Protein AF-A0A521WL89-F1 (afdb_monomer)

Foldseek 3Di:
DPPQLVVLVVVLLPDPPSCPDPVSVVSLVVSLVCCVPPDPDDDALVNQLVVLCVSVCVVPNPDPVSVVSSVVSSVVSRVVVVVVVDDPDDCVVVVPQLVVQLVVQQPDADPVRHRPDDPVRSQVVSCVSPNPCSVVVVDD

pLDDT: mean 85.8, std 10.04, range [43.72, 95.5]

Radius of gyration: 22.57 Å; Cα contacts (8 Å, |Δi|>4): 112; chains: 1; bounding box: 52×33×54 Å

Solvent-accessible surface area (backbone atoms only — not comparable to full-atom values): 8195 Å² total; per-residue (Å²): 129,55,75,66,40,52,53,32,44,54,62,19,71,74,36,96,57,46,66,80,37,76,68,22,41,51,32,43,51,51,25,52,51,37,46,72,74,65,55,92,63,95,80,52,37,68,63,50,40,61,50,42,57,58,56,45,33,73,72,73,37,91,45,72,67,49,53,50,52,46,50,53,53,25,50,54,50,35,52,52,53,49,55,72,70,48,84,78,76,56,48,82,76,65,68,79,49,61,66,58,33,50,54,51,51,68,63,38,56,46,100,84,69,45,67,71,47,54,72,67,56,51,49,51,55,40,31,74,75,56,36,91,62,43,71,70,78,68,81,124

Structure (mmCIF, N/CA/C/O backbone):
data_AF-A0A521WL89-F1
#
_entry.id   AF-A0A521WL89-F1
#
loop_
_atom_site.group_PDB
_atom_site.id
_atom_site.type_symbol
_atom_site.la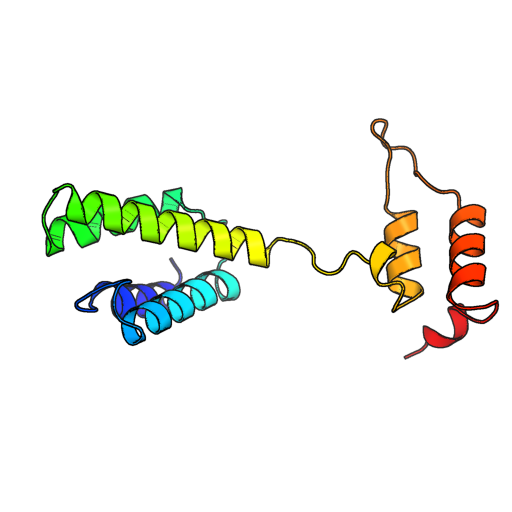bel_atom_id
_atom_site.label_alt_id
_atom_site.label_comp_id
_atom_site.label_asym_id
_atom_site.label_entity_id
_atom_site.label_seq_id
_atom_site.pdbx_PDB_ins_code
_atom_site.Cartn_x
_atom_site.Cartn_y
_atom_site.Cartn_z
_atom_site.occupancy
_atom_site.B_iso_or_equiv
_atom_site.auth_seq_id
_atom_site.auth_comp_id
_atom_site.auth_asym_id
_atom_site.auth_atom_id
_atom_site.pdbx_PDB_model_num
ATOM 1 N N . MET A 1 1 ? 10.404 -14.446 1.079 1.00 63.94 1 MET A N 1
ATOM 2 C CA . MET A 1 1 ? 9.180 -13.755 0.606 1.00 63.94 1 MET A CA 1
ATOM 3 C C . MET A 1 1 ? 8.088 -14.812 0.445 1.00 63.94 1 MET A C 1
ATOM 5 O O . MET A 1 1 ? 8.446 -15.947 0.159 1.00 63.94 1 MET A O 1
ATOM 9 N N . SER A 1 2 ? 6.804 -14.506 0.676 1.00 77.88 2 SER A N 1
ATOM 10 C CA . SER A 1 2 ? 5.724 -15.471 0.382 1.00 77.88 2 SER A CA 1
ATOM 11 C C . SER A 1 2 ? 5.719 -15.802 -1.116 1.00 77.88 2 SER A C 1
ATOM 13 O O . SER A 1 2 ? 5.896 -14.893 -1.929 1.00 77.88 2 SER A O 1
ATOM 15 N N . SER A 1 3 ? 5.491 -17.069 -1.482 1.00 84.88 3 SER A N 1
ATOM 16 C CA . SER A 1 3 ? 5.438 -17.517 -2.886 1.00 84.88 3 SER A CA 1
ATOM 17 C C . SER A 1 3 ? 4.384 -16.762 -3.704 1.00 84.88 3 SER A C 1
ATOM 19 O O . SER A 1 3 ? 4.536 -16.589 -4.909 1.00 84.88 3 SER A O 1
ATOM 21 N N . ILE A 1 4 ? 3.334 -16.260 -3.048 1.00 90.44 4 ILE A N 1
ATOM 22 C CA . ILE A 1 4 ? 2.283 -15.457 -3.679 1.00 90.44 4 ILE A CA 1
ATOM 23 C C . ILE A 1 4 ? 2.787 -14.047 -4.007 1.00 90.44 4 ILE A C 1
ATOM 25 O O . ILE A 1 4 ? 2.564 -13.573 -5.117 1.00 90.44 4 ILE A O 1
ATOM 29 N N . ILE A 1 5 ? 3.486 -13.387 -3.076 1.00 90.88 5 ILE A N 1
ATOM 30 C CA . ILE A 1 5 ? 4.022 -12.031 -3.294 1.00 90.88 5 ILE A CA 1
ATOM 31 C C . ILE A 1 5 ? 5.026 -12.051 -4.450 1.00 90.88 5 ILE A C 1
ATOM 33 O O . ILE A 1 5 ? 4.968 -11.187 -5.319 1.00 90.88 5 ILE A O 1
ATOM 37 N N . GLU A 1 6 ? 5.881 -13.075 -4.504 1.00 91.75 6 GLU A N 1
ATOM 38 C CA . GLU A 1 6 ? 6.848 -13.243 -5.593 1.00 91.75 6 GLU A CA 1
ATOM 39 C C . GLU A 1 6 ? 6.144 -13.394 -6.952 1.00 91.75 6 GLU A C 1
ATOM 41 O O . GLU A 1 6 ? 6.529 -12.740 -7.913 1.00 91.75 6 GLU A O 1
ATOM 46 N N . LYS A 1 7 ? 5.045 -14.160 -7.039 1.00 92.94 7 LYS A N 1
ATOM 47 C CA . LYS A 1 7 ? 4.265 -14.286 -8.287 1.00 92.94 7 LYS A CA 1
ATOM 48 C C . LYS A 1 7 ? 3.716 -12.947 -8.782 1.00 92.94 7 LYS A C 1
ATOM 50 O O . LYS A 1 7 ? 3.745 -12.690 -9.982 1.00 92.94 7 LYS A O 1
ATOM 55 N N . TYR A 1 8 ? 3.190 -12.110 -7.887 1.00 93.94 8 TYR A N 1
ATOM 56 C CA . TYR A 1 8 ? 2.687 -10.788 -8.274 1.00 93.94 8 TYR A CA 1
ATOM 57 C C . TYR A 1 8 ? 3.818 -9.827 -8.641 1.00 93.94 8 TYR A C 1
ATOM 59 O O . TYR A 1 8 ? 3.680 -9.082 -9.605 1.00 93.94 8 TYR A O 1
ATOM 67 N N . TYR A 1 9 ? 4.937 -9.890 -7.919 1.00 94.12 9 TYR A N 1
ATOM 68 C CA . TYR A 1 9 ? 6.134 -9.118 -8.230 1.00 94.12 9 TYR A CA 1
ATOM 69 C C . TYR A 1 9 ? 6.656 -9.438 -9.637 1.00 94.12 9 TYR A C 1
ATOM 71 O O . TYR A 1 9 ? 6.764 -8.538 -10.462 1.00 94.12 9 TYR A O 1
ATOM 79 N N . GLN A 1 10 ? 6.858 -10.721 -9.954 1.00 92.69 10 GLN A N 1
ATOM 80 C CA . GLN A 1 10 ? 7.319 -11.168 -11.273 1.00 92.69 10 GLN A CA 1
ATOM 81 C C . GLN A 1 10 ? 6.365 -10.756 -12.400 1.00 92.69 10 GLN A C 1
ATOM 83 O O . GLN A 1 10 ? 6.803 -10.341 -13.468 1.00 92.69 10 GLN A O 1
ATOM 88 N N . LYS A 1 11 ? 5.048 -10.823 -12.176 1.00 91.50 11 LYS A N 1
ATOM 89 C CA . LYS A 1 11 ? 4.068 -10.349 -13.166 1.00 91.50 11 LYS A CA 1
ATOM 90 C C . LYS A 1 11 ? 4.171 -8.853 -13.436 1.00 91.50 11 LYS A C 1
ATOM 92 O O . LYS A 1 11 ? 3.900 -8.441 -14.555 1.00 91.50 11 LYS A O 1
ATOM 97 N N . TRP A 1 12 ? 4.514 -8.061 -12.427 1.00 93.38 12 TRP A N 1
ATOM 98 C CA . TRP A 1 12 ? 4.671 -6.622 -12.573 1.00 93.38 12 TRP A CA 1
ATOM 99 C C . TRP A 1 12 ? 6.002 -6.254 -13.242 1.00 93.38 12 TRP A C 1
ATOM 101 O O . TRP A 1 12 ? 5.987 -5.509 -14.216 1.00 93.38 12 TRP A O 1
ATOM 111 N N . ILE A 1 13 ? 7.138 -6.803 -12.801 1.00 90.88 13 ILE A N 1
ATOM 112 C CA . ILE A 1 13 ? 8.450 -6.413 -13.353 1.00 90.88 13 ILE A CA 1
ATOM 113 C C . ILE A 1 13 ? 8.683 -6.877 -14.796 1.00 90.88 13 ILE A C 1
ATOM 115 O O . ILE A 1 13 ? 9.480 -6.277 -15.503 1.00 90.88 13 ILE A O 1
ATOM 119 N N . ASN A 1 14 ? 7.967 -7.910 -15.248 1.00 86.06 14 ASN A N 1
ATOM 120 C CA . ASN A 1 14 ? 8.022 -8.381 -16.635 1.00 86.06 14 ASN A CA 1
ATOM 121 C C . ASN A 1 14 ? 7.111 -7.570 -17.578 1.00 86.06 14 ASN A C 1
ATOM 123 O O . ASN A 1 14 ? 6.876 -7.984 -18.712 1.00 86.06 14 ASN A O 1
ATOM 127 N N . THR A 1 15 ? 6.555 -6.444 -17.118 1.00 79.75 15 THR A N 1
ATOM 128 C CA . THR A 1 15 ? 5.781 -5.541 -17.976 1.00 79.75 15 THR A CA 1
ATOM 129 C C . THR A 1 15 ? 6.687 -4.565 -18.730 1.00 79.75 15 THR A C 1
ATOM 131 O O . THR A 1 15 ? 7.726 -4.159 -18.210 1.00 79.75 15 THR A O 1
ATOM 134 N N . PRO A 1 16 ? 6.312 -4.158 -19.956 1.00 64.12 16 PRO A N 1
ATOM 135 C CA . PRO A 1 16 ? 7.191 -3.375 -20.819 1.00 64.12 16 PRO A CA 1
ATOM 136 C C . PRO A 1 16 ? 7.440 -1.940 -20.336 1.00 64.12 16 PRO A C 1
ATOM 138 O O . PRO A 1 16 ? 8.458 -1.367 -20.716 1.00 64.12 16 PRO A O 1
ATOM 141 N N . LYS A 1 17 ? 6.546 -1.331 -19.538 1.00 74.38 17 LYS A N 1
ATOM 142 C CA . LYS A 1 17 ? 6.705 0.065 -19.089 1.00 74.38 17 LYS A CA 1
ATOM 143 C C . LYS A 1 17 ? 6.632 0.271 -17.575 1.00 74.38 17 LYS A C 1
ATOM 145 O O . LYS A 1 17 ? 6.807 1.410 -17.149 1.00 74.38 17 LYS A O 1
ATOM 150 N N . ILE A 1 18 ? 6.425 -0.790 -16.784 1.00 75.12 18 ILE A N 1
ATOM 151 C CA . ILE A 1 18 ? 6.454 -0.891 -15.306 1.00 75.12 18 ILE A CA 1
ATOM 152 C C . ILE A 1 18 ? 5.488 0.046 -14.554 1.00 75.12 18 ILE A C 1
ATOM 154 O O . ILE A 1 18 ? 4.734 -0.426 -13.702 1.00 75.12 18 ILE A O 1
ATOM 158 N N . LEU A 1 19 ? 5.482 1.348 -14.841 1.00 78.75 19 LEU A N 1
ATOM 159 C CA . LEU A 1 19 ? 4.600 2.361 -14.253 1.00 78.75 19 LEU A CA 1
ATOM 160 C C . LEU A 1 19 ? 3.991 3.340 -15.268 1.00 78.75 19 LEU A C 1
ATOM 162 O O . LEU A 1 19 ? 3.081 4.076 -14.903 1.00 78.75 19 LEU A O 1
ATOM 166 N N . TYR A 1 20 ? 4.432 3.361 -16.529 1.00 78.31 20 TYR A N 1
ATOM 167 C CA . TYR A 1 20 ? 3.946 4.358 -17.500 1.00 78.31 20 TYR A CA 1
ATOM 168 C C . TYR A 1 20 ? 2.741 3.904 -18.331 1.00 78.31 20 TYR A C 1
ATOM 170 O O . TYR A 1 20 ? 2.192 4.687 -19.104 1.00 78.31 20 TYR A O 1
ATOM 178 N N . HIS A 1 21 ? 2.325 2.642 -18.205 1.00 82.25 21 HIS A N 1
ATOM 179 C CA . HIS A 1 21 ? 1.131 2.127 -18.868 1.00 82.25 21 HIS A CA 1
ATOM 180 C C . HIS A 1 21 ? 0.053 1.768 -17.835 1.00 82.25 21 HIS A C 1
ATOM 182 O O . HIS A 1 21 ? 0.379 1.152 -16.817 1.00 82.25 21 HIS A O 1
ATOM 188 N N . PRO A 1 22 ? -1.240 2.063 -18.085 1.00 83.44 22 PRO A N 1
ATOM 189 C CA . PRO A 1 22 ? -2.317 1.757 -17.139 1.00 83.44 22 PRO A CA 1
ATOM 190 C C . PRO A 1 22 ? -2.371 0.287 -16.698 1.00 83.44 22 PRO A C 1
ATOM 192 O O . PRO A 1 22 ? -2.681 -0.014 -15.545 1.00 83.44 22 PRO A O 1
ATOM 195 N N . GLN A 1 23 ? -2.039 -0.644 -17.600 1.00 82.94 23 GLN A N 1
ATOM 196 C CA . GLN A 1 23 ? -1.993 -2.071 -17.265 1.00 82.94 23 GLN A CA 1
ATOM 197 C C . GLN A 1 23 ? -0.860 -2.397 -16.285 1.00 82.94 23 GLN A C 1
ATOM 199 O O . GLN A 1 23 ? -1.048 -3.225 -15.394 1.00 82.94 23 GLN A O 1
ATOM 204 N N . ASP A 1 24 ? 0.278 -1.718 -16.402 1.00 85.56 24 ASP A N 1
ATOM 205 C CA . ASP A 1 24 ? 1.453 -1.953 -15.563 1.00 85.56 24 ASP A CA 1
ATOM 206 C C . ASP A 1 24 ? 1.201 -1.414 -14.152 1.00 85.56 24 ASP A C 1
ATOM 208 O O . ASP A 1 24 ? 1.422 -2.123 -13.168 1.00 85.56 24 ASP A O 1
ATOM 212 N N . ILE A 1 25 ? 0.583 -0.229 -14.058 1.00 87.44 25 ILE A N 1
ATOM 213 C CA . ILE A 1 25 ? 0.087 0.349 -12.800 1.00 87.44 25 ILE A CA 1
ATOM 214 C C . ILE A 1 25 ? -0.887 -0.618 -12.112 1.00 87.44 25 ILE A C 1
ATOM 216 O O . ILE A 1 25 ? -0.814 -0.843 -10.901 1.00 87.44 25 ILE A O 1
ATOM 220 N N . GLN A 1 26 ? -1.782 -1.257 -12.872 1.00 90.44 26 GLN A N 1
ATOM 221 C CA . GLN A 1 26 ? -2.702 -2.240 -12.304 1.00 90.44 26 GLN A CA 1
ATOM 222 C C . GLN A 1 26 ? -1.960 -3.459 -11.727 1.00 90.44 26 GLN A C 1
ATOM 224 O O . GLN A 1 26 ? -2.349 -3.969 -10.671 1.00 90.44 26 GLN A O 1
ATOM 229 N N . GLN A 1 27 ? -0.906 -3.946 -12.392 1.00 92.00 27 GLN A N 1
ATOM 230 C CA . GLN A 1 27 ? -0.087 -5.045 -11.866 1.00 92.00 27 GLN A CA 1
ATOM 231 C C . GLN A 1 27 ? 0.707 -4.619 -10.630 1.00 92.00 27 GLN A C 1
ATOM 233 O O . GLN A 1 27 ? 0.746 -5.371 -9.654 1.00 92.00 27 GLN A O 1
ATOM 238 N N . PHE A 1 28 ? 1.243 -3.398 -10.622 1.00 94.25 28 PHE A N 1
ATOM 239 C CA . PHE A 1 28 ? 1.889 -2.811 -9.455 1.00 94.25 28 PHE A CA 1
ATOM 240 C C . PHE A 1 28 ? 0.944 -2.775 -8.246 1.00 94.25 28 PHE A C 1
ATOM 242 O O . PHE A 1 28 ? 1.282 -3.281 -7.177 1.00 94.25 28 PHE A O 1
ATOM 249 N N . TYR A 1 29 ? -0.290 -2.291 -8.408 1.00 93.88 29 TYR A N 1
ATOM 250 C CA . TYR A 1 29 ? -1.265 -2.283 -7.314 1.00 93.88 29 TYR A CA 1
ATOM 251 C C . TYR A 1 29 ? -1.668 -3.686 -6.853 1.00 93.88 29 TYR A C 1
ATOM 253 O O . TYR A 1 29 ? -1.874 -3.902 -5.657 1.00 93.88 29 TYR A O 1
ATOM 261 N N . LYS A 1 30 ? -1.756 -4.669 -7.759 1.00 93.62 30 LYS A N 1
ATOM 262 C CA . LYS A 1 30 ? -1.970 -6.076 -7.372 1.00 93.62 30 LYS A CA 1
ATOM 263 C C . LYS A 1 30 ? -0.804 -6.598 -6.527 1.00 93.62 30 LYS A C 1
ATOM 265 O O . LYS A 1 30 ? -1.045 -7.267 -5.522 1.00 93.62 30 LYS A O 1
ATOM 270 N N . PHE A 1 31 ? 0.431 -6.250 -6.885 1.00 94.75 31 PHE A N 1
ATOM 271 C CA . PHE A 1 31 ? 1.620 -6.541 -6.087 1.00 94.75 31 PHE A CA 1
ATOM 272 C C . PHE A 1 31 ? 1.568 -5.873 -4.705 1.00 94.75 31 PHE A C 1
ATOM 274 O O . PHE A 1 31 ? 1.712 -6.569 -3.699 1.00 94.75 31 PHE A O 1
ATOM 281 N N . VAL A 1 32 ? 1.261 -4.576 -4.624 1.00 93.56 32 VAL A N 1
ATOM 282 C CA . VAL A 1 32 ? 1.118 -3.848 -3.349 1.00 93.56 32 VAL A CA 1
ATOM 283 C C . VAL A 1 32 ? 0.039 -4.488 -2.468 1.00 93.56 32 VAL A C 1
ATOM 285 O O . VAL A 1 32 ? 0.280 -4.767 -1.293 1.00 93.56 32 VAL A O 1
ATOM 288 N N . LYS A 1 33 ? -1.132 -4.819 -3.030 1.00 93.12 33 LYS A N 1
ATOM 289 C CA . LYS A 1 33 ? -2.202 -5.524 -2.302 1.00 93.12 33 LYS A CA 1
ATOM 290 C C . LYS A 1 33 ? -1.754 -6.893 -1.798 1.00 93.12 33 LYS A C 1
ATOM 292 O O . LYS A 1 33 ? -2.097 -7.271 -0.678 1.00 93.12 33 LYS A O 1
ATOM 297 N N . ALA A 1 34 ? -0.983 -7.640 -2.588 1.00 92.38 34 ALA A N 1
ATOM 298 C CA . ALA A 1 34 ? -0.426 -8.915 -2.150 1.00 92.38 34 ALA A CA 1
ATOM 299 C C . ALA A 1 34 ? 0.570 -8.731 -0.993 1.00 92.38 34 ALA A C 1
ATOM 301 O O . ALA A 1 34 ? 0.527 -9.499 -0.031 1.00 92.38 34 ALA A O 1
ATOM 302 N N . CYS A 1 35 ? 1.415 -7.698 -1.044 1.00 92.12 35 CYS A N 1
ATOM 303 C CA . CYS A 1 35 ? 2.295 -7.318 0.060 1.00 92.12 35 CYS A CA 1
ATOM 304 C C . CYS A 1 35 ? 1.494 -7.014 1.329 1.00 92.12 35 CYS A C 1
ATOM 306 O O . CYS A 1 35 ? 1.771 -7.594 2.372 1.00 92.12 35 CYS A O 1
ATOM 308 N N . LEU A 1 36 ? 0.462 -6.175 1.246 1.00 89.19 36 LEU A N 1
ATOM 309 C CA . LEU A 1 36 ? -0.371 -5.815 2.396 1.00 89.19 36 LEU A CA 1
ATOM 310 C C . LEU A 1 36 ? -1.116 -7.017 2.993 1.00 89.19 36 LEU A C 1
ATOM 312 O O . LEU A 1 36 ? -1.145 -7.173 4.210 1.00 89.19 36 LEU A O 1
ATOM 316 N N . LYS A 1 37 ? -1.671 -7.890 2.145 1.00 89.69 37 LYS A N 1
ATOM 317 C CA . LYS A 1 37 ? -2.500 -9.028 2.569 1.00 89.69 37 LYS A CA 1
ATOM 318 C C . LYS A 1 37 ? -1.700 -10.210 3.117 1.00 89.69 37 LYS A C 1
ATOM 320 O O . LYS A 1 37 ? -2.161 -10.888 4.027 1.00 89.69 37 LYS A O 1
ATOM 325 N N . TYR A 1 38 ? -0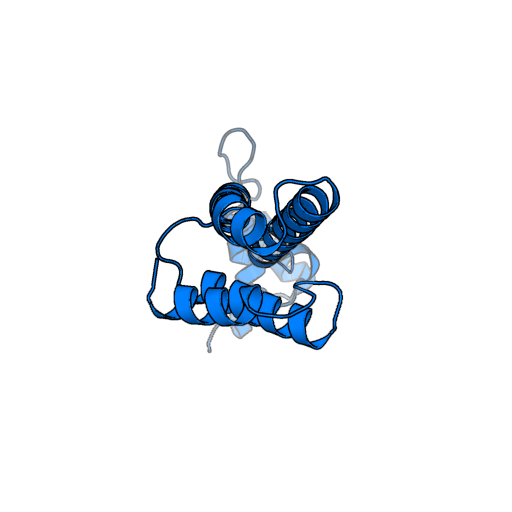.540 -10.505 2.530 1.00 87.56 38 TYR A N 1
ATOM 326 C CA . TYR A 1 38 ? 0.212 -11.735 2.812 1.00 87.56 38 TYR A CA 1
ATOM 327 C C . TYR A 1 38 ? 1.536 -11.495 3.549 1.00 87.56 38 TYR A C 1
ATOM 329 O O . TYR A 1 38 ? 2.305 -12.447 3.738 1.00 87.56 38 TYR A O 1
ATOM 337 N N . LYS A 1 39 ? 1.851 -10.256 3.954 1.00 77.56 39 LYS A N 1
ATOM 338 C CA . LYS A 1 39 ? 3.077 -9.993 4.718 1.00 77.56 39 LYS A CA 1
ATOM 339 C C . LYS A 1 39 ? 3.013 -10.624 6.108 1.00 77.56 39 LYS A C 1
ATOM 341 O O . LYS A 1 39 ? 2.026 -10.513 6.821 1.00 77.56 39 LYS A O 1
ATOM 346 N N . ARG A 1 40 ? 4.129 -11.244 6.501 1.00 62.00 40 ARG A N 1
ATOM 347 C CA . ARG A 1 40 ? 4.426 -11.650 7.889 1.00 62.00 40 ARG A CA 1
ATOM 348 C C . ARG A 1 40 ? 5.493 -10.765 8.552 1.00 62.00 40 ARG A C 1
ATOM 350 O O . ARG A 1 40 ? 5.778 -10.942 9.726 1.00 62.00 40 ARG A O 1
ATOM 357 N N . LYS A 1 41 ? 6.129 -9.864 7.792 1.00 70.50 41 LYS A N 1
ATOM 358 C CA . LYS A 1 41 ? 7.211 -8.961 8.227 1.00 70.50 41 LYS A CA 1
ATOM 359 C C . LYS A 1 41 ? 6.971 -7.561 7.656 1.00 70.50 41 LYS A C 1
ATOM 361 O O . LYS A 1 41 ? 6.268 -7.442 6.651 1.00 70.50 41 LYS A O 1
ATOM 366 N N . HIS A 1 42 ? 7.556 -6.531 8.268 1.00 73.00 42 HIS A N 1
ATOM 367 C CA . HIS A 1 42 ? 7.511 -5.170 7.731 1.00 73.00 42 HIS A CA 1
ATOM 368 C C . HIS A 1 42 ? 8.183 -5.125 6.351 1.00 73.00 42 HIS A C 1
ATOM 370 O O . HIS A 1 42 ? 9.310 -5.587 6.185 1.00 73.00 42 HIS A O 1
ATOM 376 N N . LEU A 1 43 ? 7.434 -4.636 5.363 1.00 85.12 43 LEU A N 1
ATOM 377 C CA . LEU A 1 43 ? 7.904 -4.335 4.015 1.00 85.12 43 LEU A CA 1
ATOM 378 C C . LEU A 1 43 ? 7.863 -2.817 3.882 1.00 85.12 43 LEU A C 1
ATOM 380 O O . LEU A 1 43 ? 6.822 -2.222 4.163 1.00 85.12 43 LEU A O 1
ATOM 384 N N . ASP A 1 44 ? 8.977 -2.226 3.479 1.00 89.25 44 ASP A N 1
ATOM 385 C CA . ASP A 1 44 ? 9.166 -0.788 3.325 1.00 89.25 44 ASP A CA 1
ATOM 386 C C . ASP A 1 44 ? 9.760 -0.469 1.943 1.00 89.25 44 ASP A C 1
ATOM 388 O O . ASP A 1 44 ? 10.073 -1.363 1.144 1.00 89.25 44 ASP A O 1
ATOM 392 N N . GLY A 1 45 ? 9.898 0.821 1.643 1.00 90.81 45 GLY A N 1
ATOM 393 C CA . GLY A 1 45 ? 10.505 1.283 0.399 1.00 90.81 45 GLY A CA 1
ATOM 394 C C . GLY A 1 45 ? 11.945 0.793 0.204 1.00 90.81 45 GLY A C 1
ATOM 395 O O . GLY A 1 45 ? 12.335 0.484 -0.921 1.00 90.81 45 GLY A O 1
ATOM 396 N N . HIS A 1 46 ? 12.727 0.645 1.281 1.00 93.25 46 HIS A N 1
ATOM 397 C CA . HIS A 1 46 ? 14.111 0.153 1.211 1.00 93.25 46 HIS A CA 1
ATOM 398 C C . HIS A 1 46 ? 14.186 -1.297 0.739 1.00 93.25 46 HIS A C 1
ATOM 400 O O . HIS A 1 46 ? 14.999 -1.660 -0.114 1.00 93.25 46 HIS A O 1
ATOM 406 N N . TRP A 1 47 ? 13.302 -2.140 1.264 1.00 93.19 47 TRP A N 1
ATOM 407 C CA . TRP A 1 47 ? 13.173 -3.521 0.832 1.00 93.19 47 TRP A CA 1
ATOM 408 C C . TRP A 1 47 ? 12.823 -3.625 -0.656 1.00 93.19 47 TRP A C 1
ATOM 410 O O . TRP A 1 47 ? 13.420 -4.442 -1.364 1.00 93.19 47 TRP A O 1
ATOM 420 N N . LEU A 1 48 ? 11.886 -2.801 -1.139 1.00 94.38 48 LEU A N 1
ATOM 421 C CA . LEU A 1 48 ? 11.507 -2.805 -2.551 1.00 94.38 48 LEU A CA 1
ATOM 422 C C . LEU A 1 48 ? 12.654 -2.299 -3.432 1.00 94.38 48 LEU A C 1
ATOM 424 O O . LEU A 1 48 ? 12.954 -2.925 -4.449 1.00 94.38 48 LEU A O 1
ATOM 428 N N . ARG A 1 49 ? 13.332 -1.224 -3.013 1.00 95.50 49 ARG A N 1
ATOM 429 C CA . ARG A 1 49 ? 14.479 -0.644 -3.720 1.00 95.50 49 ARG A CA 1
ATOM 430 C C . ARG A 1 49 ? 15.536 -1.697 -4.031 1.00 95.50 49 ARG A C 1
ATOM 432 O O . ARG A 1 49 ? 15.860 -1.885 -5.196 1.00 95.50 49 ARG A O 1
ATOM 439 N N . LYS A 1 50 ? 15.981 -2.460 -3.025 1.00 93.94 50 LYS A N 1
ATOM 440 C CA . LYS A 1 50 ? 16.996 -3.517 -3.208 1.00 93.94 50 LYS A CA 1
ATOM 441 C C . LYS A 1 50 ? 16.603 -4.555 -4.258 1.00 93.94 50 LYS A C 1
ATOM 443 O O . LYS A 1 50 ? 17.459 -5.093 -4.955 1.00 93.94 50 LYS A O 1
ATOM 448 N N . LYS A 1 51 ? 15.311 -4.883 -4.349 1.00 92.25 51 LYS A N 1
ATOM 449 C CA . LYS A 1 51 ? 14.815 -5.813 -5.367 1.00 92.25 51 LYS A CA 1
ATOM 450 C C . LYS A 1 51 ? 14.838 -5.190 -6.758 1.00 92.25 51 LYS A C 1
ATOM 452 O O . LYS A 1 51 ? 15.343 -5.811 -7.686 1.00 92.25 51 LYS A O 1
ATOM 457 N N . LEU A 1 52 ? 14.329 -3.968 -6.892 1.00 93.69 52 LEU A N 1
ATOM 458 C CA . LEU A 1 52 ? 14.288 -3.287 -8.182 1.00 93.69 52 LEU A CA 1
ATOM 459 C C . LEU A 1 52 ? 15.688 -2.946 -8.702 1.00 93.69 52 LEU A C 1
ATOM 461 O O . LEU A 1 52 ? 15.931 -3.115 -9.886 1.00 93.69 52 LEU A O 1
ATOM 465 N N . GLU A 1 53 ? 16.627 -2.555 -7.840 1.00 94.25 53 GLU A N 1
ATOM 466 C CA . GLU A 1 53 ? 18.029 -2.350 -8.226 1.00 94.25 53 GLU A CA 1
ATOM 467 C C . GLU A 1 53 ? 18.633 -3.621 -8.822 1.00 94.25 53 GLU A C 1
ATOM 469 O O . GLU A 1 53 ? 19.309 -3.561 -9.838 1.00 94.25 53 GLU A O 1
ATOM 474 N N . LYS A 1 54 ? 18.344 -4.795 -8.254 1.00 91.62 54 LYS A N 1
ATOM 475 C CA . LYS A 1 54 ? 18.829 -6.060 -8.811 1.00 91.62 54 LYS A CA 1
ATOM 476 C C . LYS A 1 54 ? 18.178 -6.390 -10.158 1.00 91.62 54 LYS A C 1
ATOM 478 O O . LYS A 1 54 ? 18.871 -6.763 -11.105 1.00 91.62 54 LYS A O 1
ATOM 483 N N . ASP A 1 55 ? 16.853 -6.308 -10.226 1.00 92.31 55 ASP A N 1
ATOM 484 C CA . ASP A 1 55 ? 16.101 -6.864 -11.351 1.00 92.31 55 ASP A CA 1
ATOM 485 C C . ASP A 1 55 ? 15.988 -5.874 -12.522 1.00 92.31 55 ASP A C 1
ATOM 487 O O . ASP A 1 55 ? 16.097 -6.280 -13.677 1.00 92.31 55 ASP A O 1
ATOM 491 N N . LEU A 1 56 ? 15.862 -4.570 -12.259 1.00 89.88 56 LEU A N 1
ATOM 492 C CA . LEU A 1 56 ? 15.739 -3.550 -13.305 1.00 89.88 56 LEU A CA 1
ATOM 493 C C . LEU A 1 56 ? 17.079 -3.126 -13.894 1.00 89.88 56 LEU A C 1
ATOM 495 O O . LEU A 1 56 ? 17.144 -2.910 -15.100 1.00 89.88 56 LEU A O 1
ATOM 499 N N . VAL A 1 57 ? 18.159 -3.086 -13.105 1.00 89.06 57 VAL A N 1
ATOM 500 C CA . VAL A 1 57 ? 19.509 -2.871 -13.662 1.00 89.06 57 VAL A CA 1
ATOM 501 C C . VAL A 1 57 ? 19.869 -4.000 -14.625 1.00 89.06 57 VAL A C 1
ATOM 503 O O . VAL A 1 57 ? 20.474 -3.756 -15.665 1.00 89.06 57 VAL A O 1
ATOM 506 N N . LYS A 1 58 ? 19.434 -5.233 -14.340 1.00 89.19 58 LYS A N 1
ATOM 507 C CA . LYS A 1 58 ? 19.619 -6.363 -15.254 1.00 89.19 58 LYS A CA 1
ATOM 508 C C . LYS A 1 58 ? 18.819 -6.218 -16.557 1.00 89.19 58 LYS A C 1
ATOM 510 O O . LYS A 1 58 ? 19.282 -6.689 -17.591 1.00 89.19 58 LYS A O 1
ATOM 515 N N . LEU A 1 59 ? 17.628 -5.617 -16.511 1.00 87.56 59 LEU A N 1
ATOM 516 C CA . LEU A 1 59 ? 16.730 -5.497 -17.668 1.00 87.56 59 LEU A CA 1
ATOM 517 C C . LEU A 1 59 ? 17.016 -4.265 -18.538 1.00 87.56 59 LEU A C 1
ATOM 519 O O . LEU A 1 59 ? 16.965 -4.363 -19.760 1.00 87.56 59 LEU A O 1
ATOM 523 N N . PHE A 1 60 ? 17.311 -3.122 -17.919 1.00 87.69 60 PHE A N 1
ATOM 524 C CA . PHE A 1 60 ? 17.414 -1.820 -18.591 1.00 87.69 60 PHE A CA 1
ATOM 525 C C . PHE A 1 60 ? 18.798 -1.167 -18.463 1.00 87.69 60 PHE A C 1
ATOM 527 O O . PHE A 1 60 ? 19.037 -0.127 -19.075 1.00 87.69 60 PHE A O 1
ATOM 534 N N . GLY A 1 61 ? 19.713 -1.763 -17.691 1.00 89.56 61 GLY A N 1
ATOM 535 C CA . GLY A 1 61 ? 21.019 -1.189 -17.364 1.00 89.56 61 GLY A CA 1
ATOM 536 C C . GLY A 1 61 ? 20.971 -0.195 -16.199 1.00 89.56 61 GLY A C 1
ATOM 537 O O . GLY A 1 61 ? 19.905 0.294 -15.816 1.00 89.56 61 GLY A O 1
ATOM 538 N N . ASP A 1 62 ? 22.140 0.106 -15.626 1.00 93.00 62 ASP A N 1
ATOM 539 C CA . ASP A 1 62 ? 22.290 1.160 -14.614 1.00 93.00 62 ASP A CA 1
ATOM 540 C C . ASP A 1 62 ? 22.450 2.517 -15.308 1.00 93.00 62 ASP A C 1
ATOM 542 O O . ASP A 1 62 ? 23.540 2.906 -15.724 1.00 93.00 62 ASP A O 1
ATOM 546 N N . ASN A 1 63 ? 21.330 3.209 -15.487 1.00 93.31 63 ASN A N 1
ATOM 547 C CA . ASN A 1 63 ? 21.261 4.538 -16.079 1.00 93.31 63 ASN A CA 1
ATOM 548 C C . ASN A 1 63 ? 20.235 5.399 -15.330 1.00 93.31 63 ASN A C 1
ATOM 550 O O . ASN A 1 63 ? 19.461 4.903 -14.504 1.00 93.31 63 ASN A O 1
ATOM 554 N N . ASP A 1 64 ? 20.218 6.697 -15.629 1.00 93.00 64 ASP A N 1
ATOM 555 C CA . ASP A 1 64 ? 19.354 7.658 -14.937 1.00 93.00 64 ASP A CA 1
ATOM 556 C C . ASP A 1 64 ? 17.864 7.342 -15.106 1.00 93.00 64 ASP A C 1
AT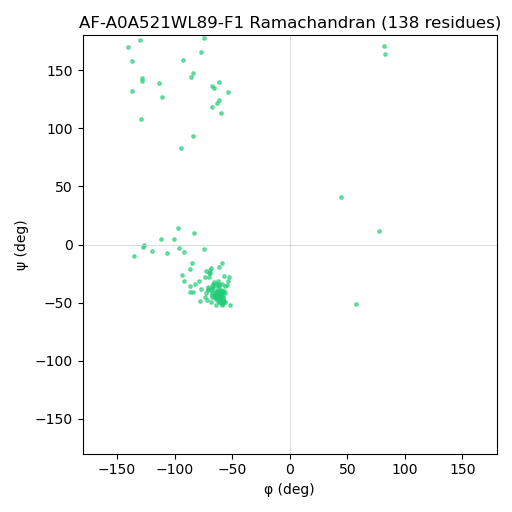OM 558 O O . ASP A 1 64 ? 17.091 7.502 -14.163 1.00 93.00 64 ASP A O 1
ATOM 562 N N . TYR A 1 65 ? 17.466 6.803 -16.263 1.00 89.94 65 TYR A N 1
ATOM 563 C CA . TYR A 1 65 ? 16.094 6.355 -16.493 1.00 89.94 65 TYR A CA 1
ATOM 564 C C . TYR A 1 65 ? 15.697 5.225 -15.530 1.00 89.94 65 TYR A C 1
ATOM 566 O O . TYR A 1 65 ? 14.664 5.313 -14.864 1.00 89.94 65 TYR A O 1
ATOM 574 N N . THR A 1 66 ? 16.531 4.189 -15.396 1.00 90.81 66 THR A N 1
ATOM 575 C CA . THR A 1 66 ? 16.301 3.080 -14.460 1.00 90.81 66 THR A CA 1
ATOM 576 C C . THR A 1 66 ? 16.256 3.576 -13.016 1.00 90.81 66 THR A C 1
ATOM 578 O O . THR A 1 66 ? 15.373 3.180 -12.256 1.00 90.81 66 THR A O 1
ATOM 581 N N . ARG A 1 67 ? 17.168 4.477 -12.629 1.00 92.50 67 ARG A N 1
ATOM 582 C CA . ARG A 1 67 ? 17.219 5.050 -11.273 1.00 92.50 67 ARG A CA 1
ATOM 583 C C . ARG A 1 67 ? 15.967 5.859 -10.945 1.00 92.50 67 ARG A C 1
ATOM 585 O O . ARG A 1 67 ? 15.407 5.681 -9.863 1.00 92.50 67 ARG A O 1
ATOM 592 N N . GLN A 1 68 ? 15.500 6.685 -11.882 1.00 92.38 68 GLN A N 1
ATOM 593 C CA . GLN A 1 68 ? 14.267 7.454 -11.726 1.00 92.38 68 GLN A CA 1
ATOM 594 C C . GLN A 1 68 ? 13.058 6.527 -11.577 1.00 92.3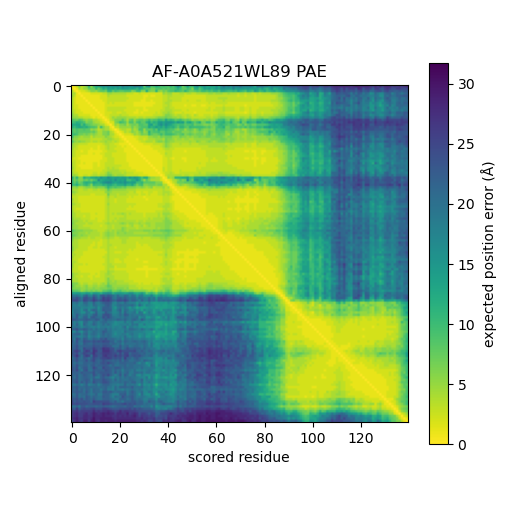8 68 GLN A C 1
ATOM 596 O O . GLN A 1 68 ? 12.269 6.675 -10.649 1.00 92.38 68 GLN A O 1
ATOM 601 N N . LEU A 1 69 ? 12.962 5.501 -12.422 1.00 91.31 69 LEU A N 1
ATOM 602 C CA . LEU A 1 69 ? 11.865 4.541 -12.361 1.00 91.31 69 LEU A CA 1
ATOM 603 C C . LEU A 1 69 ? 11.837 3.766 -11.030 1.00 91.31 69 LEU A C 1
ATOM 605 O O . LEU A 1 69 ? 10.767 3.555 -10.454 1.00 91.31 69 LEU A O 1
ATOM 609 N N . ILE A 1 70 ? 13.004 3.364 -10.512 1.00 93.44 70 ILE A N 1
ATOM 610 C CA . ILE A 1 70 ? 13.120 2.754 -9.179 1.00 93.44 70 ILE A CA 1
ATOM 611 C C . ILE A 1 70 ? 12.626 3.730 -8.110 1.00 93.44 70 ILE A C 1
ATOM 613 O O . ILE A 1 70 ? 11.846 3.336 -7.241 1.00 93.44 70 ILE A O 1
ATOM 617 N N . GLN A 1 71 ? 13.068 4.987 -8.166 1.00 94.56 71 GLN A N 1
ATOM 618 C CA . GLN A 1 71 ? 12.678 6.015 -7.207 1.00 94.56 71 GLN A CA 1
ATOM 619 C C . GLN A 1 71 ? 11.158 6.213 -7.184 1.00 94.56 71 GLN A C 1
ATOM 621 O O . GLN A 1 71 ? 10.562 6.191 -6.106 1.00 94.56 71 GLN A O 1
ATOM 626 N N . ASP A 1 72 ? 10.533 6.337 -8.352 1.00 92.81 72 ASP A N 1
ATOM 627 C CA . ASP A 1 72 ? 9.091 6.550 -8.484 1.00 92.81 72 ASP A CA 1
ATOM 628 C C . ASP A 1 72 ? 8.298 5.358 -7.936 1.00 92.81 72 ASP A C 1
ATOM 630 O O . ASP A 1 72 ? 7.363 5.529 -7.148 1.00 92.81 72 ASP A O 1
ATOM 634 N N . ALA A 1 73 ? 8.715 4.134 -8.276 1.00 93.38 73 ALA A N 1
ATOM 635 C CA .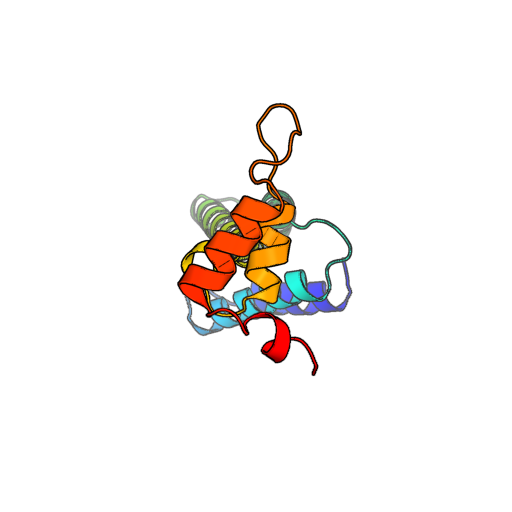 ALA A 1 73 ? 8.091 2.911 -7.779 1.00 93.38 73 ALA A CA 1
ATOM 636 C C . ALA A 1 73 ? 8.191 2.778 -6.257 1.00 93.38 73 ALA A C 1
ATOM 638 O O . ALA A 1 73 ? 7.224 2.390 -5.598 1.00 93.38 73 ALA A O 1
ATOM 639 N N . VAL A 1 74 ? 9.357 3.100 -5.695 1.00 94.94 74 VAL A N 1
ATOM 640 C CA . VAL A 1 74 ? 9.615 3.040 -4.254 1.00 94.94 74 VAL A CA 1
ATOM 641 C C . VAL A 1 74 ? 8.806 4.095 -3.510 1.00 94.94 74 VAL A C 1
ATOM 643 O O . VAL A 1 74 ? 8.172 3.762 -2.508 1.00 94.94 74 VAL A O 1
ATOM 646 N N . ASN A 1 75 ? 8.776 5.332 -4.011 1.00 94.12 75 ASN A N 1
ATOM 647 C CA . ASN A 1 75 ? 7.992 6.415 -3.423 1.00 94.12 75 ASN A CA 1
ATOM 648 C C . ASN A 1 75 ? 6.506 6.058 -3.412 1.00 94.12 75 ASN A C 1
ATOM 650 O O . ASN A 1 75 ? 5.863 6.104 -2.364 1.00 94.12 75 ASN A O 1
ATOM 654 N N . LEU A 1 76 ? 5.965 5.629 -4.555 1.00 94.06 76 LEU A N 1
ATOM 655 C CA . LEU A 1 76 ? 4.560 5.250 -4.654 1.00 94.06 76 LEU A CA 1
ATOM 656 C C . LEU A 1 76 ? 4.232 4.050 -3.756 1.00 94.06 76 LEU A C 1
ATOM 658 O O . LEU A 1 76 ? 3.191 4.036 -3.102 1.00 94.06 76 LEU A O 1
ATOM 662 N N . PHE A 1 77 ? 5.117 3.052 -3.690 1.00 94.62 77 PHE A N 1
ATOM 663 C CA . PHE A 1 77 ? 4.952 1.919 -2.783 1.00 94.62 77 PHE A CA 1
ATOM 664 C C . PHE A 1 77 ? 4.873 2.384 -1.329 1.00 94.62 77 PHE A C 1
ATOM 666 O O . PHE A 1 77 ? 3.929 2.015 -0.633 1.00 94.62 77 PHE A O 1
ATOM 673 N N . GLN A 1 78 ? 5.822 3.214 -0.888 1.00 93.44 78 GLN A N 1
ATOM 674 C CA . GLN A 1 78 ? 5.857 3.729 0.477 1.00 93.44 78 GLN A CA 1
ATOM 675 C C . GLN A 1 78 ? 4.590 4.527 0.797 1.00 93.44 78 GLN A C 1
ATOM 677 O O . GLN A 1 78 ? 3.925 4.220 1.781 1.00 93.44 78 GLN A O 1
ATOM 682 N N . HIS A 1 79 ? 4.176 5.436 -0.090 1.00 91.75 79 HIS A N 1
ATOM 683 C CA . HIS A 1 79 ? 2.938 6.198 0.076 1.00 91.75 79 HIS A CA 1
ATOM 684 C C . HIS A 1 79 ? 1.700 5.311 0.226 1.00 91.75 79 HIS A C 1
ATOM 686 O O . HIS A 1 79 ? 0.838 5.604 1.047 1.00 91.75 79 HIS A O 1
ATOM 692 N N . LEU A 1 80 ? 1.593 4.217 -0.532 1.00 91.94 80 LEU A N 1
ATOM 693 C CA . LEU A 1 80 ? 0.458 3.296 -0.416 1.00 91.94 80 LEU A CA 1
ATOM 694 C C . LEU A 1 80 ? 0.483 2.494 0.886 1.00 91.94 80 LEU A C 1
ATOM 696 O O . LEU A 1 80 ? -0.573 2.218 1.456 1.00 91.94 80 LEU A O 1
ATOM 700 N N . ILE A 1 81 ? 1.672 2.104 1.351 1.00 89.62 81 ILE A N 1
ATOM 701 C CA . ILE A 1 81 ? 1.826 1.461 2.658 1.00 89.62 81 ILE A CA 1
ATOM 702 C C . ILE A 1 81 ? 1.429 2.441 3.765 1.00 89.62 81 ILE A C 1
ATOM 704 O O . ILE A 1 81 ? 0.650 2.068 4.641 1.00 89.62 81 ILE A O 1
ATOM 708 N N . ASP A 1 82 ? 1.910 3.680 3.703 1.00 86.88 82 ASP A N 1
ATOM 709 C CA . ASP A 1 82 ? 1.604 4.722 4.682 1.00 86.88 82 ASP A CA 1
ATOM 710 C C . ASP A 1 82 ? 0.116 5.055 4.675 1.00 86.88 82 ASP A C 1
ATOM 712 O O . ASP A 1 82 ? -0.505 5.068 5.731 1.00 86.88 82 ASP A O 1
ATOM 716 N N . PHE A 1 83 ? -0.492 5.206 3.498 1.00 86.56 83 PHE A N 1
ATOM 717 C CA . PHE A 1 83 ? -1.931 5.412 3.349 1.00 86.56 83 PHE A CA 1
ATOM 718 C C . PHE A 1 83 ? -2.742 4.268 3.969 1.00 86.56 83 PHE A C 1
ATOM 720 O O . PHE A 1 83 ? -3.688 4.512 4.706 1.00 86.56 83 PHE A O 1
ATOM 727 N N . GLN A 1 84 ? -2.354 3.012 3.730 1.00 83.19 84 GLN A N 1
ATOM 728 C CA . GLN A 1 84 ? -3.035 1.856 4.318 1.00 83.19 84 GLN A CA 1
ATOM 729 C C . GLN A 1 84 ? -2.892 1.791 5.845 1.00 83.19 84 GLN A C 1
ATOM 731 O O . GLN A 1 84 ? -3.780 1.267 6.521 1.00 83.19 84 GLN A O 1
ATOM 736 N N . ASN A 1 85 ? -1.761 2.256 6.376 1.00 78.56 85 ASN A N 1
ATOM 737 C CA . ASN A 1 85 ? -1.506 2.310 7.814 1.00 78.56 85 ASN A CA 1
ATOM 738 C C . ASN A 1 85 ? -2.080 3.578 8.461 1.00 78.56 85 ASN A C 1
ATOM 740 O O . ASN A 1 85 ? -2.198 3.633 9.683 1.00 78.56 85 ASN A O 1
ATOM 744 N N . THR A 1 86 ? -2.421 4.587 7.660 1.00 78.94 86 THR A N 1
ATOM 745 C CA . THR A 1 86 ? -3.066 5.806 8.130 1.00 78.94 86 THR A CA 1
ATOM 746 C C . THR A 1 86 ? -4.465 5.433 8.591 1.00 78.94 86 THR A C 1
ATOM 748 O O . THR A 1 86 ? -5.287 4.940 7.820 1.00 78.94 86 THR A O 1
ATOM 751 N N . SER A 1 87 ? -4.740 5.644 9.872 1.00 59.94 87 SER A N 1
ATOM 752 C CA . SER A 1 87 ? -6.080 5.486 10.419 1.00 59.94 87 SER A CA 1
ATOM 753 C C . SER A 1 87 ? -7.017 6.503 9.767 1.00 59.94 87 SER A C 1
ATOM 755 O O . SER A 1 87 ? -6.786 7.707 9.862 1.00 59.94 87 SER A O 1
ATOM 757 N N . PHE A 1 88 ? -8.075 6.019 9.121 1.00 53.75 88 PHE A N 1
ATOM 758 C CA . PHE A 1 88 ? -9.161 6.837 8.592 1.00 53.75 88 PHE A CA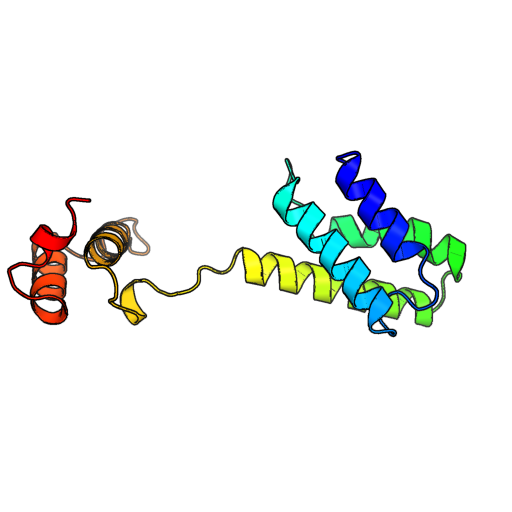 1
ATOM 759 C C . PHE A 1 88 ? -10.484 6.143 8.926 1.00 53.75 88 PHE A C 1
ATOM 761 O O . PHE A 1 88 ? -10.586 4.938 8.670 1.00 53.75 88 PHE A O 1
ATOM 768 N N . PRO A 1 89 ? -11.502 6.824 9.472 1.00 59.16 89 PRO A N 1
ATOM 769 C CA . PRO A 1 89 ? -11.576 8.215 9.921 1.00 59.16 89 PRO A CA 1
ATOM 770 C C . PRO A 1 89 ? -11.236 8.385 11.409 1.00 59.16 89 PRO A C 1
ATOM 772 O O . PRO A 1 89 ? -11.345 7.440 12.195 1.00 59.16 89 PRO A O 1
ATOM 775 N N . ASP A 1 90 ? -10.851 9.608 11.789 1.00 68.75 90 ASP A N 1
ATOM 776 C CA . ASP A 1 90 ? -10.743 9.996 13.194 1.00 68.75 90 ASP A CA 1
ATOM 777 C C . ASP A 1 90 ? -12.120 9.830 13.825 1.00 68.75 90 ASP A C 1
ATOM 779 O O . ASP A 1 90 ? -13.096 10.495 13.466 1.00 68.75 90 ASP A O 1
ATOM 783 N N . VAL A 1 91 ? -12.191 8.879 14.740 1.00 73.56 91 VAL A N 1
ATOM 784 C CA . VAL A 1 91 ? -13.406 8.535 15.452 1.00 73.56 91 VAL A CA 1
ATOM 785 C C . VAL A 1 91 ? -14.005 9.786 16.114 1.00 73.56 91 VAL A C 1
ATOM 787 O O . VAL A 1 91 ? -15.227 9.910 16.163 1.00 73.56 91 VAL A O 1
ATOM 790 N N . MET A 1 92 ? -13.158 10.737 16.525 1.00 73.12 92 MET A N 1
ATOM 791 C CA . MET A 1 92 ? -13.554 12.025 17.101 1.00 73.12 92 MET A CA 1
ATOM 792 C C . MET A 1 92 ? -14.124 13.020 16.091 1.00 73.12 92 MET A C 1
ATOM 794 O O . MET A 1 92 ? -14.909 13.877 16.476 1.00 73.12 92 MET A O 1
ATOM 798 N N . LEU A 1 93 ? -13.728 12.947 14.818 1.00 75.94 93 LEU A N 1
ATOM 799 C CA . LEU A 1 93 ? -14.240 13.849 13.781 1.00 75.94 93 LEU A CA 1
ATOM 800 C C . LEU A 1 93 ? -15.560 13.348 13.210 1.00 75.94 93 LEU A C 1
ATOM 802 O O . LEU A 1 93 ? -16.460 14.138 12.945 1.00 75.94 93 LEU A O 1
ATOM 806 N N . GLU A 1 94 ? -15.678 12.040 12.988 1.00 77.81 94 GLU A N 1
ATOM 807 C CA . GLU A 1 94 ? -16.877 11.495 12.360 1.00 77.81 94 GLU A CA 1
ATOM 808 C C . GLU A 1 94 ? -18.049 11.357 13.320 1.00 77.81 94 GLU A C 1
ATOM 810 O O . GLU A 1 94 ? -19.188 11.447 12.868 1.00 77.81 94 GLU A O 1
ATOM 815 N N . MET A 1 95 ? -17.785 11.104 14.608 1.00 80.69 95 MET A N 1
ATOM 816 C CA . MET A 1 95 ? -18.819 10.948 15.636 1.00 80.69 95 MET A CA 1
ATOM 817 C C . MET A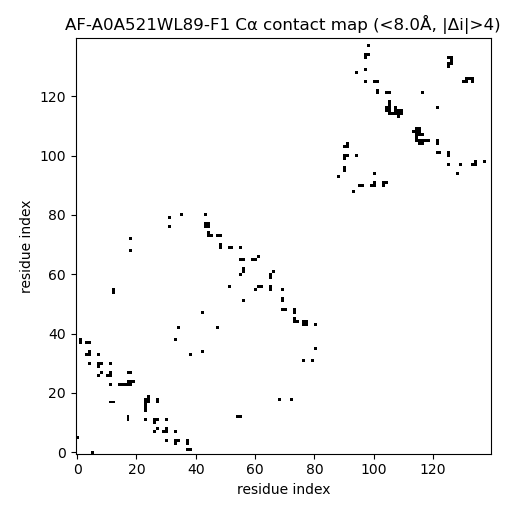 1 95 ? -19.987 10.061 15.159 1.00 80.69 95 MET A C 1
ATOM 819 O O . MET A 1 95 ? -21.152 10.361 15.389 1.00 80.69 95 MET A O 1
ATOM 823 N N . ARG A 1 96 ? -19.687 8.962 14.447 1.00 81.44 96 ARG A N 1
ATOM 824 C CA . ARG A 1 96 ? -20.708 8.067 13.861 1.00 81.44 96 ARG A CA 1
ATOM 825 C C . ARG A 1 96 ? -21.108 6.914 14.768 1.00 81.44 96 ARG A C 1
ATOM 827 O O . ARG A 1 96 ? -22.235 6.436 14.700 1.00 81.44 96 ARG A O 1
ATOM 834 N N . GLU A 1 97 ? -20.176 6.440 15.588 1.00 85.25 97 GLU A N 1
ATOM 835 C CA . GLU A 1 97 ? -20.369 5.266 16.437 1.00 85.25 97 GLU A CA 1
ATOM 836 C C . GLU A 1 97 ? -19.967 5.598 17.880 1.00 85.25 97 GLU A C 1
ATOM 838 O O . GLU A 1 97 ? -18.768 5.686 18.170 1.00 85.25 97 GLU A O 1
ATOM 843 N N . PRO A 1 98 ? -20.930 5.737 18.810 1.00 88.19 98 PRO A N 1
ATOM 844 C CA . PRO A 1 98 ? -20.649 6.224 20.160 1.00 88.19 98 PRO A CA 1
ATOM 845 C C . PRO A 1 98 ? -19.694 5.308 20.933 1.00 88.19 98 PRO A C 1
ATOM 847 O O . PRO A 1 98 ? -18.873 5.774 21.718 1.00 88.19 98 PRO A O 1
ATOM 850 N N . TYR A 1 99 ? -19.732 3.998 20.672 1.00 87.19 99 TYR A N 1
ATOM 851 C CA . TYR A 1 99 ? -18.804 3.049 21.287 1.00 87.19 99 TYR A CA 1
ATOM 852 C C . TYR A 1 99 ? -17.353 3.281 20.858 1.00 87.19 99 TYR A C 1
ATOM 854 O O . TYR A 1 99 ? -16.458 3.321 21.704 1.00 87.19 99 TYR A O 1
ATOM 862 N N . LYS A 1 100 ? -17.113 3.467 19.552 1.00 86.00 100 LYS A N 1
ATOM 863 C CA . LYS A 1 100 ? -15.767 3.742 19.044 1.00 86.00 100 LYS A CA 1
ATOM 864 C C . LYS A 1 100 ? -15.250 5.052 19.631 1.00 86.00 100 LYS A C 1
ATOM 866 O O . LYS A 1 100 ? -14.113 5.076 20.096 1.00 86.00 100 LYS A O 1
ATOM 871 N N . VAL A 1 101 ? -16.086 6.097 19.666 1.00 86.94 101 VAL A N 1
ATOM 872 C CA . VAL A 1 101 ? -15.747 7.407 20.258 1.00 86.94 101 VAL A CA 1
ATOM 873 C C . VAL A 1 101 ? -15.370 7.248 21.723 1.00 86.94 101 VAL A C 1
ATOM 875 O O . VAL A 1 101 ? -14.296 7.682 22.134 1.00 86.94 101 VAL A O 1
ATOM 878 N N . SER A 1 102 ? -16.195 6.533 22.491 1.00 89.94 102 SER A N 1
ATOM 879 C CA . SER A 1 102 ? -15.938 6.249 23.903 1.00 89.94 102 SER A CA 1
ATOM 880 C C . SER A 1 102 ? -14.592 5.560 24.119 1.00 89.94 102 SER A C 1
ATOM 882 O O . SER A 1 102 ? -13.793 6.006 24.945 1.00 89.94 102 SER A O 1
ATOM 884 N N . MET A 1 103 ? -14.309 4.491 23.365 1.00 87.94 103 MET A N 1
ATOM 885 C CA . MET A 1 103 ? -13.038 3.775 23.485 1.00 87.94 103 MET A CA 1
ATOM 886 C C . MET A 1 103 ? -11.846 4.651 23.113 1.00 87.94 103 MET A C 1
ATOM 888 O O . MET A 1 103 ? -10.830 4.620 23.806 1.00 87.94 103 MET A O 1
ATOM 892 N N . TYR A 1 104 ? -11.969 5.425 22.035 1.00 87.81 104 TYR A N 1
ATOM 893 C CA . TYR A 1 104 ? -10.896 6.285 21.562 1.00 87.81 104 TYR A CA 1
ATOM 894 C 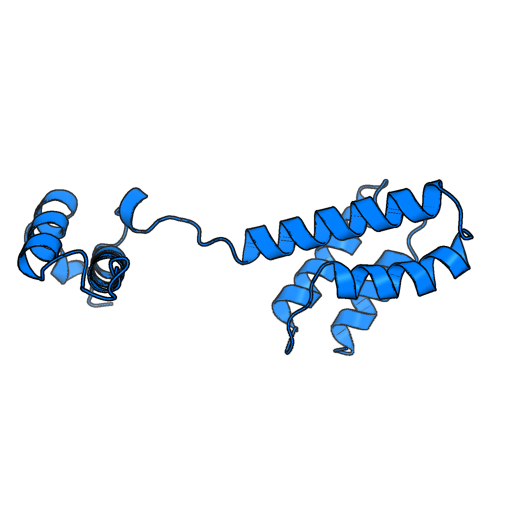C . TYR A 1 104 ? -10.571 7.375 22.589 1.00 87.81 104 TYR A C 1
ATOM 896 O O . TYR A 1 104 ? -9.430 7.457 23.040 1.00 87.81 104 TYR A O 1
ATOM 904 N N . MET A 1 105 ? -11.572 8.127 23.066 1.00 88.12 105 MET A N 1
ATOM 905 C CA . MET A 1 105 ? -11.373 9.165 24.088 1.00 88.12 105 MET A CA 1
ATOM 906 C C . MET A 1 105 ? -10.771 8.605 25.380 1.00 88.12 105 MET A C 1
ATOM 908 O O . MET A 1 105 ? -9.845 9.188 25.939 1.00 88.12 105 MET A O 1
ATOM 912 N N . ARG A 1 106 ? -11.248 7.438 25.837 1.00 89.12 106 ARG A N 1
ATOM 913 C CA . ARG A 1 106 ? -10.701 6.753 27.023 1.00 89.12 106 ARG A CA 1
ATOM 914 C C . ARG A 1 106 ? -9.288 6.215 26.806 1.00 89.12 106 ARG A C 1
ATOM 916 O O . ARG A 1 106 ? -8.591 5.946 27.785 1.00 89.12 106 ARG A O 1
ATOM 923 N N . GLY A 1 107 ? -8.864 6.029 25.558 1.00 85.50 107 GLY A N 1
ATOM 924 C CA . GLY A 1 107 ? -7.531 5.569 25.171 1.00 85.50 107 GLY A CA 1
ATOM 925 C C . GLY A 1 107 ? -6.494 6.687 25.046 1.00 85.50 107 GLY A C 1
ATOM 926 O O . GLY A 1 107 ? -5.303 6.410 25.165 1.00 85.50 107 GLY A O 1
ATOM 927 N N . LEU A 1 108 ? -6.922 7.940 24.871 1.00 83.62 108 LEU A N 1
ATOM 928 C CA . LEU A 1 108 ? -6.020 9.081 24.719 1.00 83.62 108 LEU A CA 1
ATOM 929 C C . LEU A 1 108 ? -5.223 9.353 26.002 1.00 83.62 108 LEU A C 1
ATOM 931 O O . LEU A 1 108 ? -5.755 9.319 27.120 1.00 83.62 108 LEU A O 1
ATOM 935 N N . ARG A 1 109 ? -3.921 9.585 25.834 1.00 86.00 109 ARG A N 1
ATOM 936 C CA . ARG A 1 109 ? -2.969 9.882 26.907 1.00 86.00 109 ARG A CA 1
ATOM 937 C C . ARG A 1 109 ? -2.186 11.141 26.566 1.00 86.00 109 ARG A C 1
ATOM 939 O O . ARG A 1 109 ? -1.866 11.365 25.401 1.00 86.00 109 ARG A O 1
ATOM 946 N N . ASP A 1 110 ? -1.888 11.942 27.581 1.00 85.19 110 ASP A N 1
ATOM 947 C CA . ASP A 1 110 ? -1.012 13.098 27.447 1.00 85.19 110 ASP A CA 1
ATOM 948 C C . ASP A 1 110 ? 0.463 12.668 27.338 1.00 85.19 110 ASP A C 1
ATOM 950 O O . ASP A 1 110 ? 0.811 11.488 27.438 1.00 85.19 110 ASP A O 1
ATOM 954 N N . GLN A 1 111 ? 1.350 13.648 27.163 1.00 79.31 111 GLN A N 1
ATOM 955 C CA . GLN A 1 111 ? 2.802 13.444 27.100 1.00 79.31 111 GLN A CA 1
ATOM 956 C C . GLN A 1 111 ? 3.411 12.782 28.353 1.00 79.31 111 GLN A C 1
ATOM 958 O O . GLN A 1 111 ? 4.526 12.275 28.290 1.00 79.31 111 GLN A O 1
ATOM 963 N N . ASN A 1 112 ? 2.682 12.759 29.473 1.00 84.94 112 ASN A N 1
ATOM 964 C CA . ASN A 1 112 ? 3.088 12.134 30.730 1.00 84.94 112 ASN A CA 1
ATOM 965 C C . ASN A 1 112 ? 2.430 10.756 30.941 1.00 84.94 112 ASN A C 1
ATOM 967 O O . ASN A 1 112 ? 2.586 10.154 32.003 1.00 84.94 112 ASN A O 1
ATOM 971 N N . GLY A 1 113 ? 1.671 10.251 29.962 1.00 83.19 113 GLY A N 1
ATOM 972 C CA . GLY A 1 113 ? 0.960 8.978 30.059 1.00 83.19 113 GLY A CA 1
ATOM 973 C C . GLY A 1 113 ? -0.324 9.025 30.898 1.00 83.19 113 GLY A C 1
ATOM 974 O O . GLY A 1 113 ? -0.882 7.967 31.197 1.00 83.19 113 GLY A O 1
ATOM 975 N N . LYS A 1 114 ? -0.825 10.210 31.276 1.00 88.38 114 LYS A N 1
ATOM 976 C CA . LYS A 1 114 ? -2.090 10.378 32.011 1.00 88.38 114 LYS A CA 1
ATOM 977 C C . LYS A 1 114 ? -3.276 10.438 31.035 1.00 88.38 114 LYS A C 1
ATOM 979 O O . LYS A 1 114 ? -3.126 10.997 29.951 1.00 88.38 114 LYS A O 1
ATOM 984 N N . PRO A 1 115 ? -4.462 9.891 31.372 1.00 90.44 115 PRO A N 1
ATOM 985 C CA . PRO A 1 115 ? -5.664 10.049 30.549 1.00 90.44 115 PRO A CA 1
ATOM 986 C C . PRO A 1 115 ? -5.981 11.515 30.239 1.00 90.44 115 PRO A C 1
ATOM 988 O O . PRO A 1 115 ? -6.027 12.338 31.154 1.00 90.44 115 PRO A O 1
ATOM 991 N N . CYS A 1 116 ? -6.230 11.820 28.961 1.00 89.31 116 CYS A N 1
ATOM 992 C CA . CYS A 1 116 ? -6.616 13.167 28.523 1.00 89.31 116 CYS A CA 1
ATOM 993 C C . CYS A 1 116 ? -8.028 13.562 28.976 1.00 89.31 116 CYS A C 1
ATOM 995 O O . CYS A 1 116 ? -8.296 14.747 29.148 1.00 89.31 116 CYS A O 1
ATOM 997 N N . TYR A 1 117 ? -8.915 12.579 29.160 1.00 90.06 117 TYR A N 1
ATOM 998 C CA . TYR A 1 117 ? -10.312 12.781 29.537 1.00 90.06 117 TYR A CA 1
ATOM 999 C C . TYR A 1 117 ? -10.671 11.925 30.750 1.00 90.06 117 TYR A C 1
ATOM 1001 O O . TYR A 1 117 ? -10.267 10.760 30.840 1.00 90.06 117 TYR A O 1
ATOM 1009 N N . THR A 1 118 ? -11.460 12.483 31.667 1.00 92.62 118 THR A N 1
ATOM 1010 C CA . THR A 1 118 ? -12.103 11.712 32.738 1.00 92.62 118 THR A CA 1
ATOM 1011 C C . THR A 1 118 ? -13.310 10.941 32.206 1.00 92.62 118 THR A C 1
ATOM 1013 O O . THR A 1 118 ? -13.806 11.209 31.109 1.00 92.62 118 THR A O 1
ATOM 1016 N N . TYR A 1 119 ? -13.814 9.980 32.984 1.00 91.81 119 TYR A N 1
ATOM 1017 C CA . TYR A 1 119 ? -15.015 9.234 32.603 1.00 91.81 119 TYR A CA 1
ATOM 1018 C C . TYR A 1 119 ? -16.226 10.152 32.404 1.00 91.81 119 TYR A C 1
ATOM 1020 O O . TYR A 1 119 ? -16.954 9.975 31.430 1.00 91.81 119 TYR A O 1
ATOM 1028 N N . GLU A 1 120 ? -16.387 11.163 33.259 1.00 93.38 120 GLU A N 1
ATOM 1029 C CA . GLU A 1 120 ? -17.485 12.132 33.206 1.00 93.38 120 GLU A CA 1
ATOM 1030 C C . GLU A 1 120 ? -17.393 13.028 31.963 1.00 93.38 120 GLU A C 1
ATOM 1032 O O . GLU A 1 120 ? -18.409 13.335 31.339 1.00 93.38 120 GLU A O 1
ATOM 1037 N N . GLN A 1 121 ? -16.177 13.418 31.561 1.00 92.06 121 GLN A N 1
ATOM 1038 C CA . GLN A 1 121 ? -15.952 14.199 30.341 1.00 92.06 121 GLN A CA 1
ATOM 1039 C C . GLN A 1 121 ? -16.276 13.391 29.083 1.00 92.06 121 GLN A C 1
ATOM 1041 O O . GLN A 1 121 ? -16.905 13.908 28.161 1.00 92.06 121 GLN A O 1
ATOM 1046 N N . VAL A 1 122 ? -15.882 12.114 29.053 1.00 91.44 122 VAL A N 1
ATOM 1047 C CA . VAL A 1 122 ? -16.229 11.211 27.947 1.00 91.44 122 VAL A CA 1
ATOM 1048 C C . VAL A 1 122 ? -17.740 11.001 27.879 1.00 91.44 122 VAL A C 1
ATOM 1050 O O . VAL A 1 122 ? -18.317 11.064 26.799 1.00 91.44 122 VAL A O 1
ATOM 1053 N N . GLU A 1 123 ? -18.395 10.760 29.013 1.00 92.12 123 GLU A N 1
ATOM 1054 C CA . GLU A 1 123 ? -19.843 10.558 29.057 1.00 92.12 123 GLU A CA 1
ATOM 1055 C C . GLU A 1 123 ? -20.611 11.808 28.621 1.00 92.12 123 GLU A C 1
ATOM 1057 O O . GLU A 1 123 ? -21.522 11.697 27.803 1.00 92.12 123 GLU A O 1
ATOM 1062 N N . SER A 1 124 ? -20.191 12.992 29.070 1.00 92.44 124 SER A N 1
ATOM 1063 C CA . SER A 1 124 ? -20.795 14.266 28.662 1.00 92.44 124 SER A CA 1
ATOM 1064 C C . SER A 1 124 ? -20.704 14.481 27.149 1.00 92.44 124 SER A C 1
ATOM 1066 O O . SER A 1 124 ? -21.713 14.780 26.515 1.00 92.44 124 SER A O 1
ATOM 1068 N N . ALA A 1 125 ? -19.531 14.239 26.551 1.00 88.44 125 ALA A N 1
ATOM 1069 C CA . ALA A 1 125 ? -19.338 14.353 25.104 1.00 88.44 125 ALA A CA 1
ATOM 1070 C C . ALA A 1 125 ? -20.210 13.358 24.316 1.00 88.44 125 ALA A C 1
ATOM 1072 O O . ALA A 1 125 ? -20.735 13.684 23.251 1.00 88.44 125 ALA A O 1
ATOM 1073 N N . LEU A 1 126 ? -20.397 12.141 24.838 1.00 91.81 126 LEU A N 1
ATOM 1074 C CA . LEU A 1 126 ? -21.254 11.137 24.205 1.00 91.81 126 LEU A CA 1
ATOM 1075 C C . LEU A 1 126 ? -22.738 11.495 24.317 1.00 91.81 126 LEU A C 1
ATOM 1077 O O . LEU A 1 126 ? -23.472 11.325 23.348 1.00 91.81 126 LEU A O 1
ATOM 1081 N N . ILE A 1 127 ? -23.178 12.031 25.456 1.00 92.19 127 ILE A N 1
ATOM 1082 C CA . ILE A 1 127 ? -24.554 12.510 25.632 1.00 92.19 127 ILE A CA 1
ATOM 1083 C C . ILE A 1 127 ? -24.837 13.693 24.700 1.00 92.19 127 ILE A C 1
ATOM 1085 O O . ILE A 1 127 ? -25.895 13.726 24.077 1.00 92.19 127 ILE A O 1
ATOM 1089 N N . GLU A 1 128 ? -23.895 14.626 24.560 1.00 91.06 128 GLU A N 1
ATOM 1090 C CA . GLU A 1 128 ? -24.034 15.796 23.687 1.00 91.06 128 GLU A CA 1
ATOM 1091 C C . GLU A 1 128 ? -24.201 15.406 22.211 1.00 91.06 128 GLU A C 1
ATOM 1093 O O . GLU A 1 128 ? -25.040 15.967 21.511 1.00 91.06 128 GLU A O 1
ATOM 1098 N N . ASN A 1 129 ? -23.443 14.411 21.743 1.00 88.12 129 ASN A N 1
ATOM 1099 C CA . ASN A 1 129 ? -23.404 14.050 20.323 1.00 88.12 129 ASN A CA 1
ATOM 1100 C C . ASN A 1 129 ? -24.378 12.926 19.933 1.00 88.12 129 ASN A C 1
ATOM 1102 O O . ASN A 1 129 ? -24.788 12.843 18.778 1.00 88.12 129 ASN A O 1
ATOM 1106 N N . PHE A 1 130 ? -24.750 12.051 20.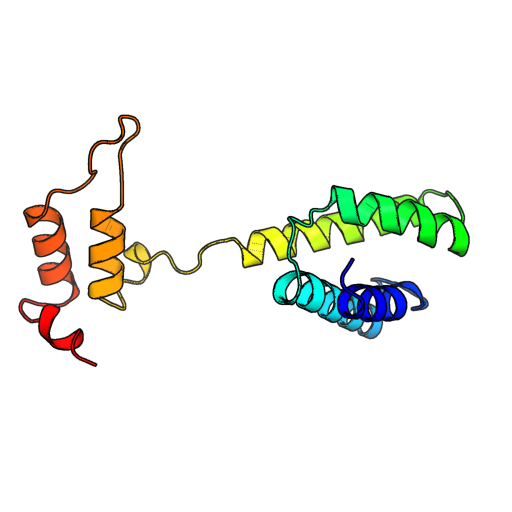872 1.00 89.06 130 PHE A N 1
ATOM 1107 C CA . PHE A 1 130 ? -25.546 10.847 20.597 1.00 89.06 130 PHE A CA 1
ATOM 1108 C C . PHE A 1 130 ? -26.804 10.716 21.473 1.00 89.06 130 PHE A C 1
ATOM 1110 O O . PHE A 1 130 ? -27.571 9.766 21.306 1.00 89.06 130 PHE A O 1
ATOM 1117 N N . GLY A 1 131 ? -27.032 11.654 22.397 1.00 89.81 131 GLY A N 1
ATOM 1118 C CA . GLY A 1 131 ? -28.142 11.639 23.348 1.00 89.81 131 GLY A CA 1
ATOM 1119 C C . GLY A 1 131 ? -27.894 10.757 24.576 1.00 89.81 131 GLY A C 1
ATOM 1120 O O . GLY A 1 131 ? -26.953 9.966 24.643 1.00 89.81 131 GLY A O 1
ATOM 1121 N N . THR A 1 132 ? -28.779 10.854 25.571 1.00 88.50 132 THR A N 1
ATOM 1122 C CA . THR A 1 132 ? -28.686 10.104 26.844 1.00 88.50 132 THR A CA 1
ATOM 1123 C C . THR A 1 132 ? -28.746 8.584 26.671 1.00 88.50 132 THR A C 1
ATOM 1125 O O . THR A 1 132 ? -28.300 7.837 27.534 1.00 88.50 132 THR A O 1
ATOM 1128 N N . ASP A 1 133 ? -29.265 8.124 25.534 1.00 86.31 133 ASP A N 1
ATOM 1129 C CA . ASP A 1 133 ? -29.451 6.718 25.188 1.00 86.31 133 ASP A CA 1
ATOM 1130 C C . ASP A 1 133 ? -28.322 6.140 24.318 1.00 86.31 133 ASP A C 1
ATOM 1132 O O . ASP A 1 133 ? -28.464 5.039 23.778 1.00 86.31 133 ASP A O 1
ATOM 1136 N N . TRP A 1 134 ? -27.181 6.830 24.193 1.00 85.12 134 TRP A N 1
ATOM 1137 C CA . TRP A 1 134 ? -26.061 6.424 23.329 1.00 85.12 134 TRP A CA 1
ATOM 1138 C C . TRP A 1 134 ? -25.578 4.982 23.567 1.00 85.12 134 TRP A C 1
ATOM 1140 O O . TRP A 1 134 ? -25.098 4.310 22.652 1.00 85.12 134 TRP A O 1
ATOM 1150 N N . GLN A 1 135 ? -25.755 4.466 24.786 1.00 81.69 135 GLN A N 1
ATOM 1151 C CA . GLN A 1 135 ? -25.394 3.100 25.167 1.00 81.69 135 GLN A CA 1
ATOM 1152 C C . GLN A 1 135 ? -26.337 2.034 24.580 1.00 81.69 135 GLN A C 1
ATOM 1154 O O . GLN A 1 135 ? -25.924 0.885 24.412 1.00 81.69 135 GLN A O 1
ATOM 1159 N N . LYS A 1 136 ? -27.582 2.371 24.214 1.00 73.25 136 LYS A N 1
ATOM 1160 C CA . LYS A 1 136 ? -28.571 1.405 23.693 1.00 73.25 136 LYS A CA 1
ATOM 1161 C C . LYS A 1 136 ? -28.219 0.889 22.293 1.00 73.25 136 LYS A C 1
ATOM 1163 O O . LYS A 1 136 ? -28.592 -0.229 21.951 1.00 73.25 136 LYS A O 1
ATOM 1168 N N . GLY A 1 137 ? -27.441 1.648 21.518 1.00 59.19 137 GLY A N 1
ATOM 1169 C CA . GLY A 1 137 ? -26.954 1.247 20.192 1.00 59.19 137 GLY A CA 1
ATOM 1170 C C . GLY A 1 137 ? -25.829 0.200 20.194 1.00 59.19 137 GLY A C 1
ATOM 1171 O O . GLY A 1 137 ? -25.411 -0.230 19.125 1.00 59.19 137 GLY A O 1
ATOM 1172 N N . THR A 1 138 ? -25.330 -0.214 21.366 1.00 55.03 138 THR A N 1
ATOM 1173 C CA . THR A 1 138 ? -24.133 -1.073 21.496 1.00 55.03 138 THR A CA 1
ATOM 1174 C C . THR A 1 138 ? -24.427 -2.570 21.654 1.00 55.03 138 THR A C 1
ATOM 1176 O O . THR A 1 138 ? -23.500 -3.374 21.678 1.00 55.03 138 THR A O 1
ATOM 1179 N N . LYS A 1 139 ? -25.705 -2.969 21.730 1.00 47.94 139 LYS A N 1
ATOM 1180 C CA . LYS A 1 139 ? -26.125 -4.380 21.758 1.00 47.94 139 LYS A CA 1
ATOM 1181 C C . LYS A 1 139 ? -26.468 -4.868 20.346 1.00 47.94 139 LYS A C 1
ATOM 1183 O O . LYS A 1 139 ? -27.640 -4.871 19.974 1.00 47.94 139 LYS A O 1
ATOM 1188 N N . LYS A 1 140 ? -25.467 -5.270 19.564 1.00 43.72 140 LYS A N 1
ATOM 1189 C CA . LYS A 1 140 ? -25.645 -6.122 18.378 1.00 43.72 140 LYS A CA 1
ATOM 1190 C C . LYS A 1 140 ? -24.523 -7.139 18.288 1.00 43.72 140 LYS A C 1
ATOM 1192 O O . LYS A 1 140 ? -23.363 -6.731 18.504 1.00 43.72 140 LYS A O 1
#

Mean predicted aligned error: 11.13 Å

Secondary structure (DSSP, 8-state):
--HHHHHHHHHHHTSSSTTSSHHHHHHHHHHHHHHHHH-SS---HHHHHHHHHHHHHHHH-SSHHHHHHHHHHHHHHHHHHHHHHS--S-HHHH---HHHHHHHHHH-B-TTS-BSS-HHHHHHHHHHHH-TTGGGGG--

Sequence (140 aa):
MSSIIEKYYQKWINTPKILYHPQDIQQFYKFVKACLKYKRKHLDGHWLRKKLEKDLVKLFGDNDYTRQLIQDAVNLFQHLIDFQNTSFPDVMLEMREPYKVSMYMRGLRDQNGKPCYTYEQVESALIENFGTDWQKGTKK